Protein AF-A0A1G5SQB4-F1 (afdb_monomer_lite)

Structure (mmCIF, N/CA/C/O backbone):
data_AF-A0A1G5SQB4-F1
#
_entry.id   AF-A0A1G5SQB4-F1
#
loop_
_atom_site.group_PDB
_atom_site.id
_atom_site.type_symbol
_atom_site.label_atom_id
_atom_site.label_alt_id
_atom_site.label_comp_id
_atom_site.label_asym_id
_atom_site.label_entity_id
_atom_site.label_seq_id
_atom_site.pdbx_PDB_ins_code
_atom_site.Cartn_x
_atom_site.Cartn_y
_atom_site.Cartn_z
_atom_site.occupancy
_atom_site.B_iso_or_equiv
_atom_site.auth_seq_id
_atom_site.auth_comp_id
_atom_site.auth_asym_id
_atom_site.auth_atom_id
_atom_site.pdbx_PDB_model_num
ATOM 1 N N . MET A 1 1 ? -27.351 1.692 11.578 1.00 45.28 1 MET A N 1
ATOM 2 C CA . MET A 1 1 ? -25.915 1.542 11.922 1.00 45.28 1 MET A CA 1
ATOM 3 C C . MET A 1 1 ? -25.180 0.726 10.848 1.00 45.28 1 MET A C 1
ATOM 5 O O . MET A 1 1 ? -24.036 0.362 11.055 1.00 45.28 1 MET A O 1
ATOM 9 N N . GLU A 1 2 ? -25.779 0.498 9.668 1.00 54.12 2 GLU A N 1
ATOM 10 C CA . GLU A 1 2 ? -25.158 -0.288 8.588 1.00 54.12 2 GLU A CA 1
ATOM 11 C C . GLU A 1 2 ? -24.113 0.442 7.722 1.00 54.12 2 GLU A C 1
ATOM 13 O O . GLU A 1 2 ? -23.259 -0.211 7.137 1.00 54.12 2 GLU A O 1
ATOM 18 N N . GLY A 1 3 ? -24.113 1.779 7.646 1.00 59.25 3 GLY A N 1
ATOM 19 C CA . GLY A 1 3 ? -23.326 2.493 6.624 1.00 59.25 3 GLY A CA 1
ATOM 20 C C . GLY A 1 3 ? -21.799 2.486 6.803 1.00 59.25 3 GLY A C 1
ATOM 21 O O . GL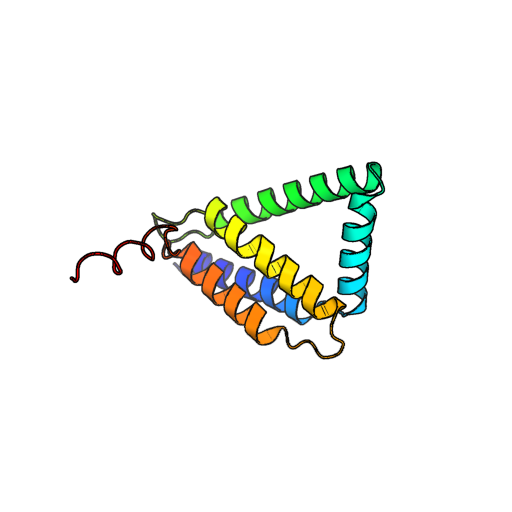Y A 1 3 ? -21.074 2.466 5.812 1.00 59.25 3 GLY A O 1
ATOM 22 N N . SER A 1 4 ? -21.281 2.513 8.035 1.00 60.53 4 SER A N 1
ATOM 23 C CA . SER A 1 4 ? -19.822 2.528 8.268 1.00 60.53 4 SER A CA 1
ATOM 24 C C . SER A 1 4 ? -19.202 1.130 8.206 1.00 60.53 4 SER A C 1
ATOM 26 O O . SER A 1 4 ? -18.085 0.985 7.714 1.00 60.53 4 SER A O 1
ATOM 28 N N . GLY A 1 5 ? -19.939 0.101 8.644 1.00 63.00 5 GLY A N 1
ATOM 29 C CA . GLY A 1 5 ? -19.512 -1.298 8.528 1.00 63.00 5 GLY A CA 1
ATOM 30 C C . GLY A 1 5 ? -19.410 -1.752 7.070 1.00 63.00 5 GLY A C 1
ATOM 31 O O . GLY A 1 5 ? -18.435 -2.399 6.698 1.00 63.00 5 GLY A O 1
ATOM 32 N N . ASP A 1 6 ? -20.352 -1.319 6.230 1.00 81.31 6 ASP A N 1
ATOM 33 C CA . ASP A 1 6 ? -20.346 -1.577 4.786 1.00 81.31 6 ASP A CA 1
ATOM 34 C C . ASP A 1 6 ? -19.141 -0.919 4.082 1.00 81.31 6 ASP A C 1
ATOM 36 O O . ASP A 1 6 ? -18.405 -1.563 3.336 1.00 81.31 6 ASP A O 1
ATOM 40 N N . ARG A 1 7 ? -18.833 0.344 4.415 1.00 81.38 7 ARG A N 1
ATOM 41 C CA . ARG A 1 7 ? -17.658 1.054 3.867 1.00 81.38 7 ARG A CA 1
ATOM 42 C C . ARG A 1 7 ? -16.328 0.409 4.261 1.00 81.38 7 ARG A C 1
ATOM 44 O O . ARG A 1 7 ? -15.415 0.357 3.439 1.00 81.38 7 ARG A O 1
ATOM 51 N N . ARG A 1 8 ? -16.216 -0.078 5.502 1.00 82.19 8 ARG A N 1
ATOM 52 C CA . ARG A 1 8 ? -15.030 -0.801 5.986 1.00 82.19 8 ARG A CA 1
ATOM 53 C C . ARG A 1 8 ? -14.828 -2.098 5.206 1.00 82.19 8 ARG A C 1
ATOM 55 O O . ARG A 1 8 ? -13.731 -2.325 4.703 1.00 82.19 8 ARG A O 1
ATOM 62 N N . GLY A 1 9 ? -15.884 -2.900 5.061 1.00 83.50 9 GLY A N 1
ATOM 63 C CA . GLY A 1 9 ? -15.849 -4.124 4.258 1.00 83.50 9 GLY A CA 1
ATOM 64 C C . GLY A 1 9 ? -15.440 -3.850 2.809 1.00 83.50 9 GLY A C 1
ATOM 65 O O . GLY A 1 9 ? -14.531 -4.498 2.293 1.00 83.50 9 GLY A O 1
ATOM 66 N N . ALA A 1 10 ? -16.024 -2.818 2.194 1.00 86.88 10 ALA A N 1
ATOM 67 C CA . ALA A 1 10 ? -15.714 -2.429 0.822 1.00 86.88 10 ALA A CA 1
ATOM 68 C C . ALA A 1 10 ? -14.241 -2.023 0.627 1.00 86.88 10 ALA A C 1
ATOM 70 O O . ALA A 1 10 ? -13.607 -2.473 -0.326 1.00 86.88 10 ALA A O 1
ATOM 71 N N . LEU A 1 11 ? -13.659 -1.211 1.522 1.00 83.94 11 LEU A N 1
ATOM 72 C CA . LEU A 1 11 ? -12.241 -0.835 1.420 1.00 83.94 11 LEU A CA 1
ATOM 73 C C . LEU A 1 11 ? -11.326 -2.062 1.513 1.00 83.94 11 LEU A C 1
ATOM 75 O O . LEU A 1 11 ? -10.403 -2.214 0.711 1.00 83.94 11 LEU A O 1
ATOM 79 N N . ILE A 1 12 ? -11.585 -2.922 2.499 1.00 83.56 12 ILE A N 1
ATOM 80 C CA . ILE A 1 12 ? -10.816 -4.144 2.752 1.00 83.56 12 ILE A CA 1
ATOM 81 C C . ILE A 1 12 ? -10.839 -5.051 1.512 1.00 83.56 12 ILE A C 1
ATOM 83 O O . ILE A 1 12 ? -9.798 -5.575 1.101 1.00 83.56 12 ILE A O 1
ATOM 87 N N . GLU A 1 13 ? -11.997 -5.193 0.868 1.00 86.00 13 GLU A N 1
ATOM 88 C CA . GLU A 1 13 ? -12.137 -5.968 -0.364 1.00 86.00 13 GLU A CA 1
ATOM 89 C C . GLU A 1 13 ? -11.405 -5.317 -1.547 1.00 86.00 13 GLU A C 1
ATOM 91 O O . GLU A 1 13 ? -10.680 -6.005 -2.267 1.00 86.00 13 GLU A O 1
ATOM 96 N N . ILE A 1 14 ? -11.531 -3.997 -1.733 1.00 88.69 14 ILE A N 1
ATOM 97 C CA . ILE A 1 14 ? -10.865 -3.262 -2.821 1.00 88.69 14 ILE A CA 1
ATOM 98 C C . ILE A 1 14 ? -9.345 -3.422 -2.735 1.00 88.69 14 ILE A C 1
ATOM 100 O O . ILE A 1 14 ? -8.704 -3.745 -3.739 1.00 88.69 14 ILE A O 1
ATOM 104 N N . ILE A 1 15 ? -8.769 -3.232 -1.544 1.00 84.75 15 ILE A N 1
ATOM 105 C CA . ILE A 1 15 ? -7.324 -3.356 -1.324 1.00 84.75 15 ILE A CA 1
ATOM 106 C C . ILE A 1 15 ? -6.859 -4.781 -1.642 1.00 84.75 15 ILE A C 1
ATOM 108 O O . ILE A 1 15 ? -5.890 -4.965 -2.380 1.00 84.75 15 ILE A O 1
ATOM 112 N N . ALA A 1 16 ? -7.554 -5.805 -1.141 1.00 81.19 16 ALA A N 1
ATOM 113 C CA . ALA A 1 16 ? -7.174 -7.184 -1.435 1.00 81.19 16 ALA A CA 1
ATOM 114 C C . ALA A 1 16 ? -7.319 -7.533 -2.907 1.00 81.19 16 ALA A C 1
ATOM 116 O O . ALA A 1 16 ? -6.412 -8.123 -3.489 1.00 81.19 16 ALA A O 1
ATOM 117 N N . ARG A 1 17 ? -8.428 -7.142 -3.535 1.00 86.44 17 ARG A N 1
ATOM 118 C CA . ARG A 1 17 ? -8.653 -7.397 -4.955 1.00 86.44 17 ARG A CA 1
ATOM 119 C C . ARG A 1 17 ? -7.560 -6.767 -5.805 1.00 86.44 17 ARG A C 1
ATOM 121 O O . ARG A 1 17 ? -7.085 -7.399 -6.748 1.00 86.44 17 ARG A O 1
ATOM 128 N N . TYR A 1 18 ? -7.130 -5.559 -5.458 1.00 87.81 18 TYR A N 1
ATOM 129 C CA . TYR A 1 18 ? -6.005 -4.905 -6.108 1.00 87.81 18 TYR A CA 1
ATOM 130 C C . TYR A 1 18 ? -4.720 -5.748 -6.020 1.00 87.81 18 TYR A C 1
ATOM 132 O O . TYR A 1 18 ? -4.120 -6.052 -7.048 1.00 87.81 18 TYR A O 1
ATOM 140 N N . PHE A 1 19 ? -4.329 -6.197 -4.824 1.00 86.12 19 PHE A N 1
ATOM 141 C CA . PHE A 1 19 ? -3.097 -6.977 -4.647 1.00 86.12 19 PHE A CA 1
ATOM 142 C C . PHE A 1 19 ? -3.171 -8.401 -5.203 1.00 86.12 19 PHE A C 1
ATOM 144 O O . PHE A 1 19 ? -2.165 -8.927 -5.665 1.00 86.12 19 PHE A O 1
ATOM 151 N N . VAL A 1 20 ? -4.346 -9.025 -5.218 1.00 86.06 20 VAL A N 1
ATOM 152 C CA . VAL A 1 20 ? -4.536 -10.322 -5.881 1.00 86.06 20 VAL A CA 1
ATOM 153 C C . VAL A 1 20 ? -4.394 -10.170 -7.398 1.00 86.06 20 VAL A C 1
ATOM 155 O O . VAL A 1 20 ? -3.714 -10.977 -8.036 1.00 86.06 20 VAL A O 1
ATOM 158 N N . SER A 1 21 ? -4.995 -9.120 -7.969 1.00 88.38 21 SER A N 1
ATOM 159 C CA . SER A 1 21 ? -5.066 -8.903 -9.422 1.00 88.38 21 SER A CA 1
ATOM 160 C C . SER A 1 21 ? -3.854 -8.210 -10.045 1.00 88.38 21 SER A C 1
ATOM 162 O O . SER A 1 21 ? -3.763 -8.171 -11.272 1.00 88.38 21 SER A O 1
ATOM 164 N N . ILE A 1 22 ? -2.917 -7.679 -9.249 1.00 90.94 22 ILE A N 1
ATOM 165 C CA . ILE A 1 22 ? -1.695 -7.069 -9.785 1.00 90.94 22 ILE A CA 1
ATOM 166 C C . ILE A 1 22 ? -0.921 -8.094 -10.620 1.00 90.94 22 ILE A C 1
ATOM 168 O O . ILE A 1 22 ? -0.547 -9.160 -10.137 1.00 90.94 22 ILE A O 1
ATOM 172 N N . THR A 1 23 ? -0.672 -7.801 -11.892 1.00 92.31 23 THR A N 1
ATOM 173 C CA . THR A 1 23 ? 0.089 -8.733 -12.729 1.00 92.31 23 THR A CA 1
ATOM 174 C C . THR A 1 23 ? 1.563 -8.726 -12.335 1.00 92.31 23 THR A C 1
ATOM 176 O O . THR A 1 23 ? 2.058 -7.773 -11.721 1.00 92.31 23 THR A O 1
ATOM 179 N N . ARG A 1 24 ? 2.289 -9.783 -12.707 1.00 93.25 24 ARG A N 1
ATOM 180 C CA . ARG A 1 24 ? 3.736 -9.842 -12.495 1.00 93.25 24 ARG A CA 1
ATOM 181 C C . ARG A 1 24 ? 4.447 -8.694 -13.202 1.00 93.25 24 ARG A C 1
ATOM 183 O O . ARG A 1 24 ? 5.306 -8.064 -12.607 1.00 93.25 24 ARG A O 1
ATOM 190 N N . GLU A 1 25 ? 4.037 -8.362 -14.419 1.00 94.81 25 GLU A N 1
ATOM 191 C CA . GLU A 1 25 ? 4.617 -7.278 -15.216 1.00 94.81 25 GLU A CA 1
ATOM 192 C C . GLU A 1 25 ? 4.433 -5.921 -14.526 1.00 94.81 25 GLU A C 1
ATOM 194 O O . GLU A 1 25 ? 5.378 -5.140 -14.421 1.00 94.81 25 GLU A O 1
ATOM 199 N N . ALA A 1 26 ? 3.236 -5.655 -13.992 1.00 95.19 26 ALA A N 1
ATOM 200 C CA . ALA A 1 26 ? 2.963 -4.431 -13.244 1.00 95.19 26 ALA A CA 1
ATOM 201 C C . ALA A 1 26 ? 3.774 -4.355 -11.938 1.00 95.19 26 ALA A C 1
ATOM 203 O O . ALA A 1 26 ? 4.210 -3.273 -11.532 1.00 95.19 26 ALA A O 1
ATOM 204 N N . ALA A 1 27 ? 3.984 -5.495 -11.276 1.00 95.50 27 ALA A N 1
ATOM 205 C CA . ALA A 1 27 ? 4.824 -5.586 -10.090 1.00 95.50 27 ALA A CA 1
ATOM 206 C C . ALA A 1 27 ? 6.310 -5.363 -10.423 1.00 95.50 27 ALA A C 1
ATOM 208 O O . ALA A 1 27 ? 6.976 -4.576 -9.750 1.00 95.50 27 ALA A O 1
ATOM 209 N N . THR A 1 28 ? 6.813 -5.977 -11.498 1.00 96.69 28 THR A N 1
ATOM 210 C CA . THR A 1 28 ? 8.179 -5.780 -12.003 1.00 96.69 28 THR A CA 1
ATOM 211 C C . THR A 1 28 ? 8.436 -4.316 -12.337 1.00 96.69 28 THR A C 1
ATOM 213 O O . THR A 1 28 ? 9.423 -3.763 -11.859 1.00 96.69 28 THR A O 1
ATOM 216 N N . LEU A 1 29 ? 7.516 -3.649 -13.041 1.00 97.06 29 LEU A N 1
ATOM 217 C CA . LEU A 1 29 ? 7.653 -2.226 -13.361 1.00 97.06 29 LEU A CA 1
ATOM 218 C C . LEU A 1 29 ? 7.779 -1.357 -12.099 1.00 97.06 29 LEU A C 1
ATOM 220 O O . LEU A 1 29 ? 8.583 -0.428 -12.058 1.00 97.06 29 LEU A O 1
ATOM 224 N N . ARG A 1 30 ? 7.025 -1.664 -11.035 1.00 96.06 30 ARG A N 1
ATOM 225 C CA . ARG A 1 30 ? 7.172 -0.961 -9.748 1.00 96.06 30 ARG A CA 1
ATOM 226 C C . ARG A 1 30 ? 8.550 -1.157 -9.133 1.00 96.06 30 ARG A C 1
ATOM 228 O O . ARG A 1 30 ? 9.139 -0.190 -8.660 1.00 96.06 30 ARG A O 1
ATOM 235 N N . VAL A 1 31 ? 9.064 -2.384 -9.153 1.00 97.38 31 VAL A N 1
ATOM 236 C CA . VAL A 1 31 ? 10.404 -2.689 -8.635 1.00 97.38 31 VAL A CA 1
ATOM 237 C C . VAL A 1 31 ? 11.485 -1.977 -9.450 1.00 97.38 31 VAL A C 1
ATOM 239 O O . VAL A 1 31 ? 12.434 -1.452 -8.870 1.00 97.38 31 VAL A O 1
ATOM 242 N N . GLU A 1 32 ? 11.333 -1.893 -10.770 1.00 97.69 32 GLU A N 1
ATOM 243 C CA . GLU A 1 32 ? 12.239 -1.142 -11.643 1.00 97.69 32 GLU A CA 1
ATOM 244 C C . GLU A 1 32 ? 12.221 0.358 -11.327 1.00 97.69 32 GLU A C 1
ATOM 246 O O . GLU A 1 32 ? 13.286 0.950 -11.166 1.00 97.69 32 GLU A O 1
ATOM 251 N N . ILE A 1 33 ? 11.038 0.9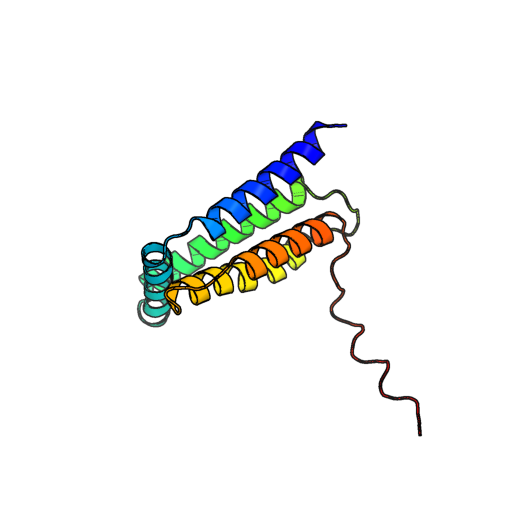57 -11.144 1.00 97.31 33 ILE A N 1
ATOM 252 C CA . ILE A 1 33 ? 10.895 2.364 -10.733 1.00 97.31 33 ILE A CA 1
ATOM 253 C C . ILE A 1 33 ? 11.570 2.604 -9.378 1.00 97.31 33 ILE A C 1
ATOM 255 O O . ILE A 1 33 ? 12.337 3.556 -9.234 1.00 97.31 33 ILE A O 1
ATOM 259 N N . TRP A 1 34 ? 11.335 1.736 -8.389 1.00 96.94 34 TRP A N 1
ATOM 260 C CA . TRP A 1 34 ? 11.993 1.842 -7.086 1.00 96.94 34 TRP A CA 1
ATOM 261 C C . TRP A 1 34 ? 13.509 1.696 -7.199 1.00 96.94 34 TRP A C 1
ATOM 263 O O . TRP A 1 34 ? 14.237 2.480 -6.595 1.00 96.94 34 TRP A O 1
ATOM 273 N N . SER A 1 35 ? 14.002 0.752 -8.003 1.00 97.69 35 SER A N 1
ATOM 274 C CA . SER A 1 35 ? 15.437 0.604 -8.260 1.00 97.69 35 SER A CA 1
ATOM 275 C C . SER A 1 35 ? 16.019 1.865 -8.895 1.00 97.69 35 SER A C 1
ATOM 277 O O . SER A 1 35 ? 17.052 2.361 -8.447 1.00 97.69 35 SER A O 1
ATOM 279 N N . GLU A 1 36 ? 15.352 2.423 -9.901 1.00 98.38 36 GLU A N 1
ATOM 280 C CA . GLU A 1 36 ? 15.805 3.624 -10.598 1.00 98.38 36 GLU A CA 1
ATOM 281 C C . GLU A 1 36 ? 15.761 4.870 -9.705 1.00 98.38 36 GLU A C 1
ATOM 283 O O . GLU A 1 36 ? 16.663 5.702 -9.768 1.00 98.38 36 GLU A O 1
ATOM 288 N N . SER A 1 37 ? 14.791 4.965 -8.791 1.00 98.12 37 SER A N 1
ATOM 289 C CA . SER A 1 37 ? 14.704 6.055 -7.809 1.00 98.12 37 SER A CA 1
ATOM 290 C C . SER A 1 37 ? 15.956 6.177 -6.925 1.00 98.12 37 SER A C 1
ATOM 292 O O . SER A 1 37 ? 16.263 7.254 -6.428 1.00 98.12 37 SER A O 1
ATOM 294 N N . THR A 1 38 ? 16.734 5.099 -6.770 1.00 97.44 38 THR A N 1
ATOM 295 C CA . THR A 1 38 ? 18.005 5.126 -6.023 1.00 97.44 38 THR A CA 1
ATOM 296 C C . THR A 1 38 ? 19.165 5.748 -6.806 1.00 97.44 38 THR A C 1
ATOM 298 O O . THR A 1 38 ? 20.218 6.020 -6.232 1.00 97.44 38 THR A O 1
ATOM 301 N N . ARG A 1 39 ? 18.990 5.961 -8.117 1.00 98.00 39 ARG A N 1
ATOM 302 C CA . ARG A 1 39 ? 20.027 6.411 -9.059 1.00 98.00 39 ARG A CA 1
ATOM 303 C C . ARG A 1 39 ? 19.651 7.704 -9.789 1.00 98.00 39 ARG A C 1
ATOM 305 O O . ARG A 1 39 ? 20.547 8.441 -10.194 1.00 98.00 39 ARG A O 1
ATOM 312 N N . ASN A 1 40 ? 18.358 7.996 -9.926 1.00 98.31 40 ASN A N 1
ATOM 313 C CA . ASN A 1 40 ? 17.836 9.168 -10.621 1.00 98.31 40 ASN A CA 1
ATOM 314 C C . ASN A 1 40 ? 17.052 10.085 -9.655 1.00 98.31 40 ASN A C 1
ATOM 316 O O . ASN A 1 40 ? 15.992 9.682 -9.165 1.00 98.31 40 ASN A O 1
ATOM 320 N N . PRO A 1 41 ? 17.525 11.323 -9.397 1.00 97.56 41 PRO A N 1
ATOM 321 C CA . PRO A 1 41 ? 16.912 12.223 -8.420 1.00 97.56 41 PRO A CA 1
ATOM 322 C C . PRO A 1 41 ? 15.508 12.704 -8.810 1.00 97.56 41 PRO A C 1
ATOM 324 O O . PRO A 1 41 ? 14.686 12.934 -7.923 1.00 97.56 41 PRO A O 1
ATOM 327 N N . ASP A 1 42 ? 15.191 12.807 -10.102 1.00 98.19 42 ASP A N 1
ATOM 328 C CA . ASP A 1 42 ? 13.855 13.218 -10.548 1.00 98.19 42 ASP A CA 1
ATOM 329 C C . ASP A 1 42 ? 12.832 12.106 -10.285 1.00 98.19 42 ASP A C 1
ATOM 331 O O . ASP A 1 42 ? 11.728 12.351 -9.792 1.00 98.19 42 ASP A O 1
ATOM 335 N N . ILE A 1 43 ? 13.231 10.854 -10.530 1.00 97.62 43 ILE A N 1
ATOM 336 C CA . ILE A 1 43 ? 12.413 9.677 -10.213 1.00 97.62 43 ILE A CA 1
ATOM 337 C C . ILE A 1 43 ? 12.301 9.504 -8.694 1.00 97.62 43 ILE A C 1
ATOM 339 O O . ILE A 1 43 ? 11.222 9.166 -8.202 1.00 97.62 43 ILE A O 1
ATOM 343 N N . ALA A 1 44 ? 13.361 9.796 -7.935 1.00 98.12 44 ALA A N 1
ATOM 344 C CA . ALA A 1 44 ? 13.329 9.821 -6.473 1.00 98.12 44 ALA A CA 1
ATOM 345 C C . ALA A 1 44 ? 12.304 10.829 -5.938 1.00 98.12 44 ALA A C 1
ATOM 347 O O . ALA A 1 44 ? 11.463 10.473 -5.113 1.00 98.12 44 ALA A O 1
ATOM 348 N N . ALA A 1 45 ? 12.325 12.065 -6.446 1.00 98.19 45 ALA A N 1
ATOM 349 C CA . ALA A 1 45 ? 11.393 13.115 -6.047 1.00 98.19 45 ALA A CA 1
ATOM 350 C C . ALA A 1 45 ? 9.939 12.754 -6.394 1.00 98.19 45 ALA A C 1
ATOM 352 O O . ALA A 1 45 ? 9.045 12.895 -5.557 1.00 98.19 45 ALA A O 1
ATOM 353 N N . MET A 1 46 ? 9.704 12.227 -7.600 1.00 97.50 46 MET A N 1
ATOM 354 C CA . MET A 1 46 ? 8.388 11.740 -8.021 1.00 97.50 46 MET A CA 1
ATOM 355 C C . MET A 1 46 ? 7.887 10.594 -7.126 1.00 97.50 46 MET A C 1
ATOM 357 O O . MET A 1 46 ? 6.728 10.593 -6.705 1.00 97.50 46 MET A O 1
ATOM 361 N N . THR A 1 47 ? 8.760 9.635 -6.807 1.00 96.44 47 THR A N 1
ATOM 362 C CA . THR A 1 47 ? 8.434 8.479 -5.959 1.00 96.44 47 THR A CA 1
ATOM 363 C C . THR A 1 47 ? 8.104 8.931 -4.540 1.00 96.44 47 THR A C 1
ATOM 365 O O . THR A 1 47 ? 7.054 8.573 -4.018 1.00 96.44 47 THR A O 1
ATOM 368 N N . ALA A 1 48 ? 8.937 9.787 -3.942 1.00 96.56 48 ALA A N 1
ATOM 369 C CA . ALA A 1 48 ? 8.720 10.320 -2.598 1.00 96.56 48 ALA A CA 1
ATOM 370 C C . ALA A 1 48 ? 7.397 11.091 -2.487 1.00 96.56 48 ALA A C 1
ATOM 372 O O . ALA A 1 48 ? 6.655 10.913 -1.521 1.00 96.56 48 ALA A O 1
ATOM 373 N N . ARG A 1 49 ? 7.065 11.900 -3.501 1.00 97.44 49 ARG A N 1
ATOM 374 C CA . ARG A 1 49 ? 5.776 12.594 -3.571 1.00 97.44 49 ARG A CA 1
ATOM 375 C C . ARG A 1 49 ? 4.605 11.612 -3.634 1.00 97.44 49 ARG A C 1
ATOM 377 O O . ARG A 1 49 ? 3.646 11.769 -2.889 1.00 97.44 49 ARG A O 1
ATOM 384 N N . THR A 1 50 ? 4.699 10.593 -4.486 1.00 94.50 50 THR A N 1
ATOM 385 C CA . THR A 1 50 ? 3.644 9.578 -4.640 1.00 94.50 50 THR A CA 1
ATOM 386 C C . THR A 1 50 ? 3.435 8.782 -3.348 1.00 94.50 50 THR A C 1
ATOM 388 O O . THR A 1 50 ? 2.299 8.511 -2.963 1.00 94.50 50 THR A O 1
ATOM 391 N N . GLU A 1 51 ? 4.514 8.431 -2.645 1.00 94.25 51 GLU A N 1
ATOM 392 C CA . GLU A 1 51 ? 4.452 7.740 -1.350 1.00 94.25 51 GLU A CA 1
ATOM 393 C C . GLU A 1 51 ? 3.815 8.623 -0.265 1.00 94.25 51 GLU A C 1
ATOM 395 O O . GLU A 1 51 ? 3.018 8.125 0.531 1.00 94.25 51 GLU A O 1
ATOM 400 N N . ALA A 1 52 ? 4.108 9.930 -0.254 1.00 96.06 52 ALA A N 1
ATOM 401 C CA . ALA A 1 52 ? 3.474 10.881 0.659 1.00 96.06 52 ALA A CA 1
ATOM 402 C C . ALA A 1 52 ? 1.967 11.022 0.383 1.00 96.06 52 ALA A C 1
ATOM 404 O O . ALA A 1 52 ? 1.164 10.864 1.296 1.00 96.06 52 ALA A O 1
ATOM 405 N N . GLU A 1 53 ? 1.573 11.215 -0.880 1.00 96.50 53 GLU A N 1
ATOM 406 C CA . GLU A 1 53 ? 0.161 11.290 -1.286 1.00 96.50 53 GLU A CA 1
ATOM 407 C C . GLU A 1 53 ? -0.594 9.989 -0.952 1.00 96.50 53 GLU A C 1
ATOM 409 O O . GLU A 1 53 ? -1.722 10.020 -0.455 1.00 96.50 53 GLU A O 1
ATOM 414 N N . THR A 1 54 ? 0.048 8.835 -1.165 1.00 93.81 54 THR A N 1
ATOM 415 C CA . THR A 1 54 ? -0.506 7.519 -0.813 1.00 93.81 54 THR A CA 1
ATOM 416 C C . THR A 1 54 ? -0.700 7.391 0.695 1.00 93.81 54 THR A C 1
ATOM 418 O O . THR A 1 54 ? -1.776 6.987 1.138 1.00 93.81 54 THR A O 1
ATOM 421 N N . ARG A 1 55 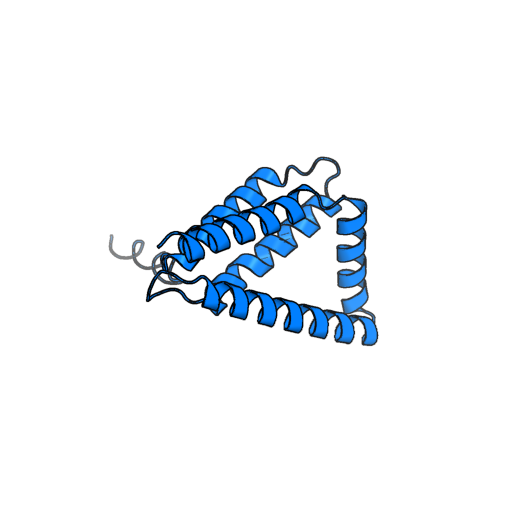? 0.309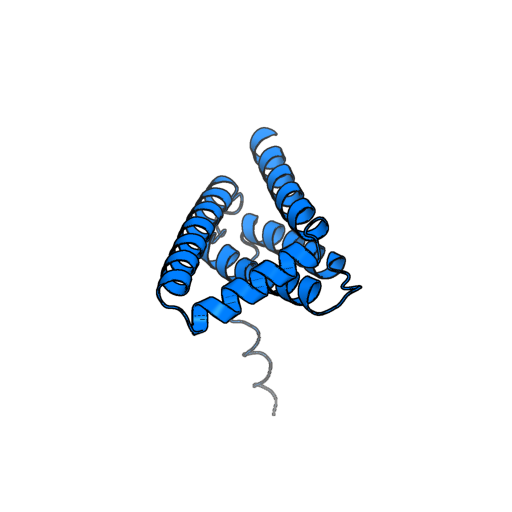 7.764 1.494 1.00 96.31 55 ARG A N 1
ATOM 422 C CA . ARG A 1 55 ? 0.224 7.763 2.960 1.00 96.31 55 ARG A CA 1
ATOM 423 C C . ARG A 1 55 ? -0.924 8.635 3.448 1.00 96.31 55 ARG A C 1
ATOM 425 O O . ARG A 1 55 ? -1.746 8.154 4.223 1.00 96.31 55 ARG A O 1
ATOM 432 N N . ASP A 1 56 ? -1.003 9.873 2.977 1.00 97.12 56 ASP A N 1
ATOM 433 C CA . ASP A 1 56 ? -2.019 10.829 3.414 1.00 97.12 56 ASP A CA 1
ATOM 434 C C . ASP A 1 56 ? -3.431 10.328 3.088 1.00 97.12 56 ASP A C 1
ATOM 436 O O . ASP A 1 56 ? -4.332 10.387 3.934 1.00 97.12 56 ASP A O 1
ATOM 440 N N . TRP A 1 57 ? -3.621 9.762 1.891 1.00 94.75 57 TRP A N 1
ATOM 441 C CA . TRP A 1 57 ? -4.886 9.144 1.501 1.00 94.75 57 TRP A CA 1
ATOM 442 C C . TRP A 1 57 ? -5.249 7.956 2.401 1.00 94.75 57 TRP A C 1
ATOM 444 O O . TRP A 1 57 ? -6.386 7.872 2.877 1.00 94.75 57 TRP A O 1
ATOM 454 N N . PHE A 1 58 ? -4.297 7.057 2.678 1.00 94.50 58 PHE A N 1
ATOM 455 C CA . PHE A 1 58 ? -4.528 5.904 3.548 1.00 94.50 58 PHE A CA 1
ATOM 456 C C . PHE A 1 58 ? -4.869 6.334 4.973 1.00 94.50 58 PHE A C 1
ATOM 458 O O . PHE A 1 58 ? -5.896 5.915 5.495 1.00 94.50 58 PHE A O 1
ATOM 465 N N . VAL A 1 59 ? -4.060 7.195 5.590 1.00 95.69 59 VAL A N 1
ATOM 466 C CA . VAL A 1 59 ? -4.268 7.667 6.968 1.00 95.69 59 VAL A CA 1
ATOM 467 C C . VAL A 1 59 ? -5.620 8.367 7.105 1.00 95.69 59 VAL A C 1
ATOM 469 O O . VAL A 1 59 ? -6.373 8.075 8.036 1.00 95.69 59 VAL A O 1
ATOM 472 N N . THR A 1 60 ? -5.985 9.221 6.146 1.00 95.56 60 THR A N 1
ATOM 473 C CA . THR A 1 60 ? -7.302 9.877 6.113 1.00 95.56 60 THR A CA 1
ATOM 474 C C . THR A 1 60 ? -8.435 8.854 6.027 1.00 95.56 60 THR A C 1
ATOM 476 O O . THR A 1 60 ? -9.417 8.936 6.766 1.00 95.56 60 THR A O 1
ATOM 479 N N . THR A 1 61 ? -8.291 7.860 5.151 1.00 93.00 61 THR A N 1
ATOM 480 C CA . THR A 1 61 ? -9.304 6.818 4.950 1.00 93.00 61 THR A CA 1
ATOM 481 C C . THR A 1 61 ? -9.457 5.939 6.193 1.00 93.00 61 THR A C 1
ATOM 483 O O . THR A 1 61 ? -10.576 5.686 6.632 1.00 93.00 61 THR A O 1
ATOM 486 N N . LEU A 1 62 ? -8.349 5.513 6.802 1.00 93.06 62 LEU A N 1
ATOM 487 C CA . LEU A 1 62 ? -8.346 4.714 8.029 1.00 93.06 62 LEU A CA 1
ATOM 488 C C . LEU A 1 62 ? -8.960 5.494 9.197 1.00 93.06 62 LEU A C 1
ATOM 490 O O . LEU A 1 62 ? -9.775 4.943 9.928 1.00 93.06 62 LEU A O 1
ATOM 494 N N . THR A 1 63 ? -8.660 6.790 9.313 1.00 93.06 63 THR A N 1
ATOM 495 C CA . THR A 1 63 ? -9.278 7.683 10.309 1.00 93.06 63 THR A CA 1
ATOM 496 C C . THR A 1 63 ? -10.799 7.726 10.154 1.00 93.06 63 THR A C 1
ATOM 498 O O . THR A 1 63 ? -11.526 7.625 11.137 1.00 93.06 63 THR A O 1
ATOM 501 N N . ALA A 1 64 ? -11.300 7.834 8.921 1.00 91.19 64 ALA A N 1
ATOM 502 C CA . ALA A 1 64 ? -12.737 7.875 8.648 1.00 91.19 64 ALA A CA 1
ATOM 503 C C . ALA A 1 64 ? -13.460 6.539 8.915 1.00 91.19 64 ALA A C 1
ATOM 505 O O . ALA A 1 64 ? -14.684 6.522 9.059 1.00 91.19 64 ALA A O 1
ATOM 506 N N . LEU A 1 65 ? -12.721 5.427 8.949 1.00 89.75 65 LEU A N 1
ATOM 507 C CA . LEU A 1 65 ? -13.248 4.073 9.142 1.00 89.75 65 LEU A CA 1
ATOM 508 C C . LEU A 1 65 ? -12.989 3.501 10.538 1.00 89.75 65 LEU A C 1
ATOM 510 O O . LEU A 1 65 ? -13.496 2.421 10.842 1.00 89.75 65 LEU A O 1
ATOM 514 N N . ALA A 1 66 ? -12.207 4.193 11.366 1.00 88.75 66 ALA A N 1
ATOM 515 C CA . ALA A 1 66 ? -11.888 3.778 12.721 1.00 88.75 66 ALA A CA 1
ATOM 516 C C . ALA A 1 66 ? -13.168 3.583 13.546 1.00 88.75 66 ALA A C 1
ATOM 518 O O . ALA A 1 66 ? -14.049 4.445 13.583 1.00 88.75 66 ALA A O 1
ATOM 519 N N . THR A 1 67 ? -13.264 2.439 14.220 1.00 81.94 67 THR A N 1
ATOM 520 C CA . THR A 1 67 ? -14.389 2.113 15.108 1.00 81.94 67 THR A CA 1
ATOM 521 C C . THR A 1 67 ? -13.957 1.973 16.562 1.00 81.94 67 THR A C 1
ATOM 523 O O . THR A 1 67 ? -14.772 2.186 17.457 1.00 81.94 67 THR A O 1
ATOM 526 N N . GLY A 1 68 ? -12.690 1.623 16.804 1.00 79.19 68 GLY A N 1
ATOM 527 C CA . GLY A 1 68 ? -12.102 1.581 18.140 1.00 79.19 68 GLY A CA 1
ATOM 528 C C . GLY A 1 68 ? -11.566 2.951 18.579 1.00 79.19 68 GLY A C 1
ATOM 529 O O . GLY A 1 68 ? -10.969 3.650 17.758 1.00 79.19 68 GLY A O 1
ATOM 530 N N . PRO A 1 69 ? -11.721 3.337 19.861 1.00 82.94 69 PRO A N 1
ATOM 531 C CA . PRO A 1 69 ? -11.150 4.580 20.392 1.00 82.94 69 PRO A CA 1
ATOM 532 C C . PRO A 1 69 ? -9.613 4.571 20.404 1.00 82.94 69 PRO A C 1
ATOM 534 O O . PRO A 1 69 ? -9.003 5.634 20.368 1.00 82.94 69 PRO A O 1
ATOM 537 N N . ASP A 1 70 ? -9.011 3.380 20.405 1.00 88.88 70 ASP A N 1
ATOM 538 C CA . ASP A 1 70 ? -7.560 3.164 20.415 1.00 88.88 70 ASP A CA 1
ATOM 539 C C . ASP A 1 70 ? -6.986 2.922 19.005 1.00 88.88 70 ASP A C 1
ATOM 541 O O . ASP A 1 70 ? -5.848 2.478 18.850 1.00 88.88 70 ASP A O 1
ATOM 545 N N . CYS A 1 71 ? -7.773 3.161 17.948 1.00 90.69 71 CYS A N 1
ATOM 546 C CA . CYS A 1 71 ? -7.269 3.091 16.581 1.00 90.69 71 CYS A CA 1
ATOM 547 C C . CYS A 1 71 ? -6.226 4.195 16.360 1.00 90.69 71 CYS A C 1
ATOM 549 O O . CYS A 1 71 ? -6.544 5.379 16.454 1.00 90.69 71 CYS A O 1
ATOM 551 N N . ASP A 1 72 ? -5.007 3.798 15.990 1.00 93.81 72 ASP A N 1
ATOM 552 C CA . ASP A 1 72 ? -3.946 4.685 15.510 1.00 93.81 72 ASP A CA 1
ATOM 553 C C . ASP A 1 72 ? -3.763 4.473 13.990 1.00 93.81 72 ASP A C 1
ATOM 555 O O . ASP A 1 72 ? -3.108 3.511 13.571 1.00 93.81 72 ASP A O 1
ATOM 559 N N . PRO A 1 73 ? -4.366 5.331 13.139 1.00 93.38 73 PRO A N 1
ATOM 560 C CA . PRO A 1 73 ? -4.289 5.214 11.682 1.00 93.38 73 PRO A CA 1
ATOM 561 C C . PRO A 1 73 ? -2.864 5.308 11.126 1.00 93.38 73 PRO A C 1
ATOM 563 O O . PRO A 1 73 ? -2.556 4.688 10.107 1.00 93.38 73 PRO A O 1
ATOM 566 N N . GLU A 1 74 ? -1.997 6.071 11.790 1.00 94.75 74 GLU A N 1
ATOM 567 C CA . GLU A 1 74 ? -0.609 6.279 11.381 1.00 94.75 74 GLU A CA 1
ATOM 568 C C . GLU A 1 74 ? 0.230 5.039 11.680 1.00 94.75 74 GLU A C 1
ATOM 570 O O . GLU A 1 74 ? 0.926 4.526 10.797 1.00 94.75 74 GLU A O 1
ATOM 575 N N . ALA A 1 75 ? 0.107 4.494 12.894 1.00 94.12 75 ALA A N 1
ATOM 576 C CA . ALA A 1 75 ? 0.755 3.237 13.252 1.00 94.12 75 ALA A CA 1
ATOM 577 C C . ALA A 1 75 ? 0.236 2.069 12.400 1.00 94.12 75 ALA A C 1
ATOM 579 O O . ALA A 1 75 ? 1.025 1.233 11.953 1.00 94.12 75 ALA A O 1
ATOM 580 N N . LEU A 1 76 ? -1.069 2.032 12.110 1.00 94.00 76 LEU A N 1
ATOM 581 C CA . LEU A 1 76 ? -1.649 1.042 11.206 1.00 94.00 76 LEU A CA 1
ATOM 582 C C . LEU A 1 76 ? -1.028 1.144 9.809 1.00 94.00 76 LEU A C 1
ATOM 584 O O . LEU A 1 76 ? -0.530 0.145 9.290 1.00 94.00 76 LEU A O 1
ATOM 588 N N . TYR A 1 77 ? -0.984 2.337 9.210 1.00 94.62 77 TYR A N 1
ATOM 589 C CA . TYR A 1 77 ? -0.354 2.514 7.902 1.00 94.62 77 TYR A CA 1
ATOM 590 C C . TYR A 1 77 ? 1.131 2.123 7.910 1.00 94.62 77 TYR A C 1
ATOM 592 O O . TYR A 1 77 ? 1.598 1.470 6.974 1.00 94.62 77 TYR A O 1
ATOM 600 N N . ALA A 1 78 ? 1.866 2.448 8.977 1.00 94.62 78 ALA A N 1
ATOM 601 C CA . ALA A 1 78 ? 3.271 2.073 9.123 1.00 94.62 78 ALA A CA 1
ATOM 602 C C . ALA A 1 78 ? 3.493 0.547 9.113 1.00 94.62 78 ALA A C 1
ATOM 604 O O . ALA A 1 78 ? 4.530 0.091 8.630 1.00 94.62 78 ALA A O 1
ATOM 605 N N . LEU A 1 79 ? 2.521 -0.243 9.583 1.00 94.06 79 LEU A N 1
ATOM 606 C CA . LEU A 1 79 ? 2.546 -1.708 9.504 1.00 94.06 79 LEU A CA 1
ATOM 607 C C . LEU A 1 79 ? 2.095 -2.232 8.130 1.00 94.06 79 LEU A C 1
ATOM 609 O O . LEU A 1 79 ? 2.654 -3.206 7.623 1.00 94.06 79 LEU A O 1
ATOM 613 N N . LEU A 1 80 ? 1.110 -1.582 7.503 1.00 92.88 80 LEU A N 1
ATOM 614 C CA . LEU A 1 80 ? 0.590 -1.982 6.191 1.00 92.88 80 LEU A CA 1
ATOM 615 C C . LEU A 1 80 ? 1.588 -1.708 5.061 1.00 92.88 80 LEU A C 1
ATOM 617 O O . LEU A 1 80 ? 1.743 -2.535 4.165 1.00 92.88 80 LEU A O 1
ATOM 621 N N . ALA A 1 81 ? 2.271 -0.562 5.080 1.00 93.75 81 ALA A N 1
ATOM 622 C CA . ALA A 1 81 ? 3.101 -0.117 3.962 1.00 93.75 81 ALA A CA 1
ATOM 623 C C . ALA A 1 81 ? 4.244 -1.096 3.608 1.00 93.75 81 ALA A C 1
ATOM 625 O O . ALA A 1 81 ? 4.402 -1.414 2.425 1.00 93.75 81 ALA A O 1
ATOM 626 N N . PRO A 1 82 ? 5.017 -1.644 4.569 1.00 94.25 82 PRO A N 1
ATOM 627 C CA . PRO A 1 82 ? 6.001 -2.684 4.279 1.00 94.25 82 PRO A CA 1
ATOM 628 C C . PRO A 1 82 ? 5.378 -3.972 3.730 1.00 94.25 82 PRO A C 1
ATOM 630 O O . PRO A 1 82 ? 5.941 -4.552 2.806 1.00 94.25 82 PRO A O 1
ATOM 633 N N . LEU A 1 83 ? 4.219 -4.399 4.246 1.00 93.81 83 LEU A N 1
ATOM 634 C CA . LEU A 1 83 ? 3.529 -5.607 3.779 1.00 93.81 83 LEU A CA 1
ATOM 635 C C . LEU A 1 83 ? 3.043 -5.451 2.332 1.00 93.81 83 LEU A C 1
ATOM 637 O O . LEU A 1 83 ? 3.300 -6.313 1.496 1.00 93.81 83 LEU A O 1
ATOM 641 N N . MET A 1 84 ? 2.418 -4.315 2.013 1.00 94.31 84 MET A N 1
ATOM 642 C CA . MET A 1 84 ? 1.999 -3.969 0.652 1.00 94.31 84 MET A CA 1
ATOM 643 C C . MET A 1 84 ? 3.182 -3.960 -0.321 1.00 94.31 84 MET A C 1
ATOM 645 O O . MET A 1 84 ? 3.092 -4.522 -1.412 1.00 94.31 84 MET A O 1
ATOM 649 N N . ARG A 1 85 ? 4.320 -3.373 0.079 1.00 94.44 85 ARG A N 1
ATOM 650 C CA . ARG A 1 85 ? 5.552 -3.427 -0.723 1.00 94.44 85 ARG A CA 1
ATOM 651 C C . ARG A 1 85 ? 6.073 -4.854 -0.874 1.00 94.44 85 ARG A C 1
ATOM 653 O O . ARG A 1 85 ? 6.454 -5.231 -1.976 1.00 94.44 85 ARG A O 1
ATOM 660 N N . GLY A 1 86 ? 6.044 -5.649 0.193 1.00 93.69 86 GLY A N 1
ATOM 661 C CA . GLY A 1 86 ? 6.443 -7.056 0.180 1.00 93.69 86 GLY A CA 1
ATOM 662 C C . GLY A 1 86 ? 5.650 -7.887 -0.827 1.00 93.69 86 GLY A C 1
ATOM 663 O O . GLY A 1 86 ? 6.253 -8.635 -1.587 1.00 93.69 86 GLY A O 1
ATOM 664 N N . ILE A 1 87 ? 4.331 -7.683 -0.912 1.00 93.69 87 ILE A N 1
ATOM 665 C CA . ILE A 1 87 ? 3.469 -8.341 -1.908 1.00 93.69 87 ILE A CA 1
ATOM 666 C C . ILE A 1 87 ? 3.908 -7.993 -3.337 1.00 93.69 87 ILE A C 1
ATOM 668 O O . ILE A 1 87 ? 4.012 -8.872 -4.190 1.00 93.69 87 ILE A O 1
ATOM 672 N N . VAL A 1 88 ? 4.196 -6.715 -3.605 1.00 95.12 88 VAL A N 1
ATOM 673 C CA . VAL A 1 88 ? 4.670 -6.267 -4.926 1.00 95.12 88 VAL A CA 1
ATOM 674 C C . VAL A 1 88 ? 6.025 -6.896 -5.259 1.00 95.12 88 VAL A C 1
ATOM 676 O O . VAL A 1 88 ? 6.217 -7.388 -6.368 1.00 95.12 88 VAL A O 1
ATOM 679 N N . VAL A 1 89 ? 6.961 -6.915 -4.308 1.00 95.19 89 VAL A N 1
ATOM 680 C CA . VAL A 1 89 ? 8.289 -7.515 -4.511 1.00 95.19 89 VAL A CA 1
ATOM 681 C C . VAL A 1 89 ? 8.192 -9.026 -4.731 1.00 95.19 89 VAL A C 1
ATOM 683 O O . VAL A 1 89 ? 8.812 -9.527 -5.666 1.00 95.19 89 VAL A O 1
ATOM 686 N N . GLY A 1 90 ? 7.400 -9.740 -3.925 1.00 93.69 90 GLY A N 1
ATOM 687 C CA . GLY A 1 90 ? 7.177 -11.183 -4.062 1.00 93.69 90 GLY A CA 1
ATOM 688 C C . GLY A 1 90 ? 6.630 -11.541 -5.442 1.00 93.69 90 GLY A C 1
ATOM 689 O O . GLY A 1 90 ? 7.255 -12.310 -6.178 1.00 93.69 90 GLY A O 1
ATOM 690 N N . ARG A 1 91 ? 5.558 -10.853 -5.859 1.00 93.69 91 ARG A N 1
ATOM 691 C CA . ARG A 1 91 ? 4.930 -11.018 -7.178 1.00 93.69 91 ARG A CA 1
ATOM 692 C C . ARG A 1 91 ? 5.881 -10.732 -8.343 1.00 93.69 91 ARG A C 1
ATOM 694 O O . ARG A 1 91 ? 5.774 -11.371 -9.386 1.00 93.69 91 ARG A O 1
ATOM 701 N N . ALA A 1 92 ? 6.795 -9.773 -8.199 1.00 95.50 92 ALA A N 1
ATOM 702 C CA . ALA A 1 92 ? 7.799 -9.478 -9.221 1.00 95.50 92 ALA A CA 1
ATOM 703 C C . ALA A 1 92 ? 8.896 -10.560 -9.286 1.00 95.50 92 ALA A C 1
ATOM 705 O O . ALA A 1 92 ? 9.320 -10.966 -10.376 1.00 95.50 92 ALA A O 1
ATOM 706 N N . ALA A 1 93 ? 9.361 -11.017 -8.120 1.00 92.88 93 ALA A N 1
ATOM 707 C CA . ALA A 1 93 ? 10.513 -11.901 -7.984 1.00 92.88 93 ALA A CA 1
ATOM 708 C C . ALA A 1 93 ? 10.213 -13.356 -8.372 1.00 92.88 93 ALA A C 1
ATOM 710 O O . ALA A 1 93 ? 11.053 -13.995 -9.008 1.00 92.88 93 ALA A O 1
ATOM 711 N N . LEU A 1 94 ? 9.033 -13.875 -8.021 1.00 89.06 94 LEU A N 1
ATOM 712 C CA . LEU A 1 94 ? 8.681 -15.284 -8.202 1.00 89.06 94 LEU A CA 1
ATOM 713 C C . LEU A 1 94 ? 7.514 -15.431 -9.203 1.00 89.06 94 LEU A C 1
ATOM 715 O O . LEU A 1 94 ? 6.468 -14.816 -9.007 1.00 89.06 94 LEU A O 1
ATOM 719 N N . PRO A 1 95 ? 7.662 -16.226 -10.284 1.00 77.44 95 PRO A N 1
ATOM 720 C CA . PRO A 1 95 ? 6.618 -16.402 -11.303 1.00 77.44 95 PRO A CA 1
ATOM 721 C C . PRO A 1 95 ? 5.287 -16.944 -10.765 1.00 77.44 95 PRO A C 1
ATOM 723 O O . PRO A 1 95 ? 4.238 -16.558 -11.271 1.00 77.44 95 PRO A O 1
ATOM 726 N N . ASP A 1 96 ? 5.349 -17.777 -9.723 1.00 82.25 96 ASP A N 1
ATOM 727 C CA . ASP A 1 96 ? 4.202 -18.456 -9.110 1.00 82.25 96 ASP A CA 1
ATOM 728 C C . ASP A 1 96 ? 3.965 -17.991 -7.659 1.00 82.25 96 ASP A C 1
ATOM 730 O O . ASP A 1 96 ? 3.518 -18.769 -6.818 1.00 82.25 96 ASP A O 1
ATOM 734 N N . ASP A 1 97 ? 4.313 -16.736 -7.334 1.00 80.12 97 ASP A N 1
ATOM 735 C CA . ASP A 1 97 ? 4.129 -16.199 -5.980 1.00 80.12 97 ASP A CA 1
ATOM 736 C C . ASP A 1 97 ? 2.647 -16.171 -5.579 1.00 80.12 97 ASP A C 1
ATOM 738 O O . ASP A 1 97 ? 1.849 -15.357 -6.077 1.00 80.12 97 ASP A O 1
ATOM 742 N N . ASP A 1 98 ? 2.281 -17.047 -4.644 1.00 80.94 98 ASP A N 1
ATOM 743 C CA . ASP A 1 98 ? 0.961 -17.041 -4.033 1.00 80.94 98 ASP A CA 1
ATOM 744 C C . ASP A 1 98 ? 0.882 -15.964 -2.945 1.00 80.94 98 ASP A C 1
ATOM 746 O O . ASP A 1 98 ? 1.196 -16.169 -1.771 1.00 80.94 98 ASP A O 1
ATOM 750 N N . VAL A 1 99 ? 0.397 -14.791 -3.347 1.00 84.38 99 VAL A N 1
ATOM 751 C CA . VAL A 1 99 ? 0.203 -13.648 -2.447 1.00 84.38 99 VAL A CA 1
ATOM 752 C C . VAL A 1 99 ? -0.993 -13.827 -1.509 1.00 84.38 99 VAL A C 1
ATOM 754 O O . VAL A 1 99 ? -1.228 -12.957 -0.673 1.00 84.38 99 VAL A O 1
ATOM 757 N N . THR A 1 100 ? -1.766 -14.914 -1.619 1.00 86.31 100 THR A N 1
ATOM 758 C CA . THR A 1 100 ? -3.005 -15.117 -0.849 1.00 86.31 100 THR A CA 1
ATOM 759 C C . THR A 1 100 ? -2.753 -15.034 0.652 1.00 86.31 100 THR A C 1
ATOM 761 O O . THR A 1 100 ? -3.492 -14.351 1.360 1.00 86.31 100 THR A O 1
ATOM 764 N N . ALA A 1 101 ? -1.678 -15.656 1.144 1.00 86.75 101 ALA A N 1
ATOM 765 C CA . ALA A 1 101 ? -1.319 -15.600 2.561 1.00 86.75 101 ALA A CA 1
ATOM 766 C C . ALA A 1 101 ? -0.973 -14.170 3.017 1.00 86.75 101 ALA A C 1
ATOM 768 O O . ALA A 1 101 ? -1.429 -13.725 4.070 1.00 86.75 101 ALA A O 1
ATOM 769 N N . ALA A 1 102 ? -0.222 -13.423 2.203 1.00 89.81 102 ALA A N 1
ATOM 770 C CA . ALA A 1 102 ? 0.137 -12.038 2.497 1.00 89.81 102 ALA A CA 1
ATOM 771 C C . ALA A 1 102 ? -1.079 -11.094 2.429 1.00 89.81 102 ALA A C 1
ATOM 773 O O . ALA A 1 102 ? -1.204 -10.178 3.241 1.00 89.81 102 ALA A O 1
ATOM 774 N N . VAL A 1 103 ? -2.020 -11.342 1.514 1.00 88.81 103 VAL A N 1
ATOM 775 C CA . VAL A 1 103 ? -3.291 -10.608 1.424 1.00 88.81 103 VAL A CA 1
ATOM 776 C C . VAL A 1 103 ? -4.195 -10.917 2.621 1.00 88.81 103 VAL A C 1
ATOM 778 O O . VAL A 1 103 ? -4.768 -9.997 3.200 1.00 88.81 103 VAL A O 1
ATOM 781 N N . ALA A 1 104 ? -4.273 -12.175 3.061 1.00 89.44 104 ALA A N 1
ATOM 782 C CA . ALA A 1 104 ? -4.996 -12.541 4.278 1.00 89.44 104 ALA A CA 1
ATOM 783 C C . ALA A 1 104 ? -4.385 -11.878 5.527 1.00 89.44 104 ALA A C 1
ATOM 785 O O . ALA A 1 104 ? -5.108 -11.411 6.408 1.00 89.44 104 ALA A O 1
ATOM 786 N N . GLN A 1 105 ? -3.054 -11.767 5.586 1.00 90.75 105 GLN A N 1
ATOM 787 C CA . GLN A 1 105 ? -2.368 -11.018 6.640 1.00 90.75 105 GLN A CA 1
ATOM 788 C C . GLN A 1 105 ? -2.706 -9.521 6.590 1.00 90.75 105 GLN A C 1
ATOM 790 O O . GLN A 1 105 ? -2.960 -8.917 7.633 1.00 90.75 105 GLN A O 1
ATOM 795 N N . LEU A 1 106 ? -2.751 -8.928 5.393 1.00 91.56 106 LEU A N 1
ATOM 796 C CA . LEU A 1 106 ? -3.132 -7.529 5.191 1.00 91.56 106 LEU A CA 1
ATOM 797 C C . LEU A 1 106 ? -4.556 -7.265 5.701 1.00 91.56 106 LEU A C 1
ATOM 799 O O . LEU A 1 106 ? -4.792 -6.271 6.385 1.00 91.56 106 LEU A O 1
ATOM 803 N N . HIS A 1 107 ? -5.485 -8.187 5.428 1.00 89.94 107 HIS A N 1
ATOM 804 C CA . HIS A 1 107 ? -6.854 -8.152 5.948 1.00 89.94 107 HIS A CA 1
ATOM 805 C C . HIS A 1 107 ? -6.915 -8.210 7.466 1.00 89.94 107 HIS A C 1
ATOM 807 O O . HIS A 1 107 ? -7.543 -7.349 8.077 1.00 89.94 107 HIS A O 1
ATOM 813 N N . ALA A 1 108 ? -6.247 -9.188 8.074 1.00 90.31 108 ALA A N 1
ATOM 814 C CA . ALA A 1 108 ? -6.245 -9.341 9.524 1.00 90.31 108 ALA A CA 1
ATOM 815 C C . ALA A 1 108 ? -5.670 -8.102 10.228 1.00 90.31 108 ALA A C 1
ATOM 817 O O . ALA A 1 108 ? -6.176 -7.688 11.270 1.00 90.31 108 ALA A O 1
ATOM 818 N N . LEU A 1 109 ? -4.638 -7.487 9.644 1.00 91.56 109 LEU A N 1
ATOM 819 C CA . LEU A 1 109 ? -4.008 -6.290 10.186 1.00 91.56 109 LEU A CA 1
ATOM 820 C C . LEU A 1 109 ? -4.906 -5.049 10.069 1.00 91.56 109 LEU A C 1
ATOM 822 O O . LEU A 1 109 ? -5.014 -4.291 11.031 1.00 91.56 109 LEU A O 1
ATOM 826 N N . LEU A 1 110 ? -5.575 -4.860 8.925 1.00 90.88 110 LEU A N 1
ATOM 827 C CA . LEU A 1 110 ? -6.576 -3.801 8.744 1.00 90.88 110 LEU A CA 1
ATOM 828 C C . LEU A 1 110 ? -7.721 -3.942 9.749 1.00 90.88 110 LEU A C 1
ATOM 830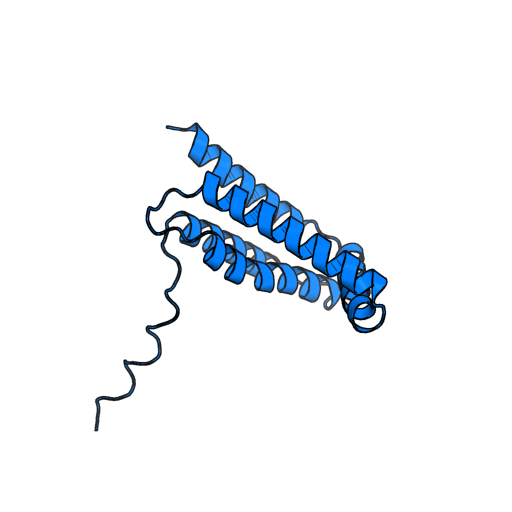 O O . LEU A 1 110 ? -8.097 -2.968 10.395 1.00 90.88 110 LEU A O 1
ATOM 834 N N . ASP A 1 111 ? -8.248 -5.155 9.904 1.00 90.31 111 ASP A N 1
ATOM 835 C CA . ASP A 1 111 ? -9.361 -5.436 10.806 1.00 90.31 111 ASP A CA 1
ATOM 836 C C . ASP A 1 111 ? -8.983 -5.187 12.275 1.00 90.31 111 ASP A C 1
ATOM 838 O O . ASP A 1 111 ? -9.640 -4.418 12.979 1.00 90.31 111 ASP A O 1
ATOM 842 N N . ALA A 1 112 ? -7.859 -5.753 12.723 1.00 90.88 112 ALA A N 1
ATOM 843 C CA . ALA A 1 112 ? -7.358 -5.533 14.074 1.00 90.88 112 ALA A CA 1
ATOM 844 C C . ALA A 1 112 ? -7.041 -4.055 14.335 1.00 90.88 112 ALA A C 1
ATOM 846 O O . ALA A 1 112 ? -7.324 -3.549 15.419 1.00 90.88 112 ALA A O 1
ATOM 847 N N . GLY A 1 113 ? -6.473 -3.350 13.354 1.00 91.81 113 GLY A N 1
ATOM 848 C CA . GLY A 1 113 ? -6.091 -1.957 13.524 1.00 91.81 113 GLY A CA 1
ATOM 849 C C . GLY A 1 113 ? -7.264 -0.995 13.615 1.00 91.81 113 GLY A C 1
ATOM 850 O O . GLY A 1 113 ? -7.276 -0.149 14.505 1.00 91.81 113 GLY A O 1
ATOM 851 N N . LEU A 1 114 ? -8.284 -1.172 12.773 1.00 90.69 114 LEU A N 1
ATOM 852 C CA . LEU A 1 114 ? -9.507 -0.363 12.823 1.00 90.69 114 LEU A CA 1
ATOM 853 C C . LEU A 1 114 ? -10.304 -0.570 14.124 1.00 90.69 114 LEU A C 1
ATOM 855 O O . LEU A 1 114 ? -11.030 0.329 14.562 1.00 90.69 114 LEU A O 1
ATOM 859 N N . ASP A 1 115 ? -10.134 -1.727 14.766 1.00 90.94 115 ASP A N 1
ATOM 860 C CA . ASP A 1 115 ? -10.682 -2.023 16.093 1.00 90.94 115 ASP A CA 1
ATOM 861 C C . ASP A 1 115 ? -9.826 -1.487 17.253 1.00 90.94 115 ASP A C 1
ATOM 863 O O . ASP A 1 115 ? -10.218 -1.640 18.408 1.00 90.94 115 ASP A O 1
ATOM 867 N N . GLY A 1 116 ? -8.659 -0.889 16.986 1.00 89.75 116 GLY A N 1
ATOM 868 C CA . GLY A 1 116 ? -7.720 -0.456 18.028 1.00 89.75 116 GLY A CA 1
ATOM 869 C C . GLY A 1 116 ? -6.980 -1.610 18.718 1.00 89.75 116 GLY A C 1
ATOM 870 O O . GLY A 1 116 ? -6.455 -1.451 19.814 1.00 89.75 116 GLY A O 1
ATOM 871 N N . ARG A 1 117 ? -6.927 -2.793 18.095 1.00 90.38 117 ARG A N 1
ATOM 872 C CA . ARG A 1 117 ? -6.298 -4.013 18.633 1.00 90.38 117 ARG A CA 1
ATOM 873 C C . ARG A 1 117 ? -4.896 -4.257 18.070 1.00 90.38 117 ARG A C 1
ATOM 875 O O . ARG A 1 117 ? -4.454 -5.407 18.012 1.00 90.38 117 ARG A O 1
ATOM 882 N N . LEU A 1 118 ? -4.200 -3.210 17.614 1.00 85.62 118 LEU A N 1
ATOM 883 C CA . LEU A 1 118 ? -2.834 -3.375 17.120 1.00 85.62 118 LEU A CA 1
ATOM 884 C C . LEU A 1 118 ? -1.913 -3.890 18.230 1.00 85.62 118 LEU A C 1
ATOM 886 O O . LEU A 1 118 ? -2.012 -3.435 19.373 1.00 85.62 118 LEU A O 1
ATOM 890 N N . PRO A 1 119 ? -0.982 -4.805 17.912 1.00 69.56 119 PRO A N 1
ATOM 891 C CA . PRO A 1 119 ? 0.061 -5.175 18.850 1.00 69.56 119 PRO A CA 1
ATOM 892 C C . PRO A 1 119 ? 0.869 -3.929 19.223 1.00 69.56 119 PRO A C 1
ATOM 894 O O . PRO A 1 119 ? 1.486 -3.303 18.361 1.00 69.56 119 PRO A O 1
ATOM 897 N N . LEU A 1 120 ? 0.885 -3.574 20.509 1.00 61.78 120 LEU A N 1
ATOM 898 C CA . LEU A 1 120 ? 1.777 -2.534 21.008 1.00 61.78 120 LEU A CA 1
ATOM 899 C C . LEU A 1 120 ? 3.227 -3.007 20.819 1.00 61.78 120 LEU A C 1
ATOM 901 O O . LEU A 1 120 ? 3.563 -4.116 21.258 1.00 61.78 120 LEU A O 1
ATOM 905 N N . PRO A 1 121 ? 4.113 -2.199 20.214 1.00 55.50 121 PRO A N 1
ATOM 906 C CA . PRO A 1 121 ? 5.535 -2.503 20.195 1.00 55.50 121 PRO A CA 1
ATOM 907 C C . PRO A 1 121 ? 6.079 -2.358 21.624 1.00 55.50 121 PRO A C 1
ATOM 909 O O . PRO A 1 121 ? 6.489 -1.277 22.033 1.00 55.50 121 PRO A O 1
ATOM 912 N N . GLY A 1 122 ? 6.019 -3.428 22.427 1.00 48.19 122 GLY A N 1
ATOM 913 C CA . GLY A 1 122 ? 6.493 -3.346 23.811 1.00 48.19 122 GLY A CA 1
ATOM 914 C C . GLY A 1 122 ? 6.109 -4.445 24.800 1.00 48.19 122 GLY A C 1
ATOM 915 O O . GLY A 1 122 ? 6.034 -4.136 25.985 1.00 48.19 122 GLY A O 1
ATOM 916 N N . ASN A 1 123 ? 5.873 -5.703 24.400 1.00 45.59 123 ASN A N 1
ATOM 917 C CA . ASN A 1 123 ? 5.694 -6.762 25.413 1.00 45.59 123 ASN A CA 1
ATOM 918 C C . ASN A 1 123 ? 6.342 -8.123 25.113 1.00 45.59 123 ASN A C 1
ATOM 920 O O . ASN A 1 123 ? 6.038 -9.109 25.775 1.00 45.59 123 ASN A O 1
ATOM 924 N N . SER A 1 124 ? 7.259 -8.197 24.145 1.00 47.22 124 SER A N 1
ATOM 925 C CA . SER A 1 124 ? 8.051 -9.419 23.910 1.00 47.22 124 SER A CA 1
ATOM 926 C C . SER A 1 124 ? 9.374 -9.459 24.691 1.00 47.22 124 SER A C 1
ATOM 928 O O . SER A 1 124 ? 10.073 -10.460 24.615 1.00 47.22 124 SER A O 1
ATOM 930 N N . ASP A 1 125 ? 9.701 -8.422 25.475 1.00 44.84 125 ASP A N 1
ATOM 931 C CA . ASP A 1 125 ? 11.035 -8.254 26.086 1.00 44.84 125 ASP A CA 1
ATOM 932 C C . ASP A 1 125 ? 11.015 -8.097 27.622 1.00 44.84 125 ASP A C 1
ATOM 934 O O . ASP A 1 125 ? 11.792 -7.350 28.213 1.00 44.84 125 ASP A O 1
ATOM 938 N N . ARG A 1 126 ? 10.078 -8.769 28.312 1.00 43.94 126 ARG A N 1
ATOM 939 C CA . ARG A 1 126 ? 10.056 -8.776 29.793 1.00 43.94 126 ARG A CA 1
ATOM 940 C C . ARG A 1 126 ? 9.718 -10.108 30.463 1.00 43.94 126 ARG A C 1
ATOM 942 O O . ARG A 1 126 ? 9.714 -10.178 31.687 1.00 43.94 126 ARG A O 1
ATOM 949 N N . ALA A 1 127 ? 9.483 -11.173 29.695 1.00 46.22 127 ALA A N 1
ATOM 950 C CA . ALA A 1 127 ? 9.172 -12.498 30.244 1.00 46.22 127 ALA A CA 1
ATOM 951 C C . ALA A 1 127 ? 10.390 -13.440 30.359 1.00 46.22 127 ALA A C 1
ATOM 953 O O . ALA A 1 127 ? 10.262 -14.515 30.935 1.00 46.22 127 ALA A O 1
ATOM 954 N N . ALA A 1 128 ? 11.569 -13.059 29.849 1.00 50.59 128 ALA A N 1
ATOM 955 C CA . ALA A 1 128 ? 12.740 -13.946 29.779 1.00 50.59 128 ALA A CA 1
ATOM 956 C C . ALA A 1 128 ? 13.832 -13.677 30.832 1.00 50.59 128 ALA A C 1
ATOM 958 O O . ALA A 1 128 ? 14.915 -14.248 30.750 1.00 50.59 128 ALA A O 1
ATOM 959 N N . SER A 1 129 ? 13.586 -12.828 31.832 1.00 49.84 129 SER A N 1
ATOM 960 C CA . SER A 1 129 ? 14.626 -12.483 32.805 1.00 49.84 129 SER A CA 1
ATOM 961 C C . SER A 1 129 ? 14.077 -12.309 34.214 1.00 49.84 129 SER A C 1
ATOM 963 O O . SER A 1 129 ? 14.204 -11.228 34.767 1.00 49.84 129 SER A O 1
ATOM 965 N N . HIS A 1 130 ? 13.482 -13.355 34.792 1.00 50.06 130 HIS A N 1
ATOM 966 C CA . HIS A 1 130 ? 13.414 -13.594 36.244 1.00 50.06 130 HIS A CA 1
ATOM 967 C C . HIS A 1 130 ? 13.264 -15.103 36.479 1.00 50.06 130 HIS A C 1
ATOM 969 O O . HIS A 1 130 ? 12.165 -15.627 36.631 1.00 50.06 130 HIS A O 1
ATOM 975 N N . GLY A 1 131 ? 14.393 -15.809 36.453 1.00 49.31 131 GLY A N 1
ATOM 976 C CA . GLY A 1 131 ? 14.439 -17.245 36.702 1.00 49.31 131 GLY A CA 1
ATOM 977 C C . GLY A 1 131 ? 15.846 -17.807 36.569 1.00 49.31 131 GLY A C 1
ATOM 978 O O . GLY A 1 131 ? 16.110 -18.494 35.590 1.00 49.31 131 GLY A O 1
ATOM 979 N N . SER A 1 132 ? 16.724 -17.436 37.509 1.00 46.53 132 SER A N 1
ATOM 980 C CA . SER A 1 132 ? 17.763 -18.264 38.158 1.00 46.53 132 SER A CA 1
ATOM 981 C C . SER A 1 132 ? 18.802 -17.394 38.854 1.00 46.53 132 SER A C 1
ATOM 983 O O . SER A 1 132 ? 19.332 -16.468 38.205 1.00 46.53 132 SER A O 1
#

Radius of gyration: 17.52 Å; chains: 1; bounding box: 46×32×53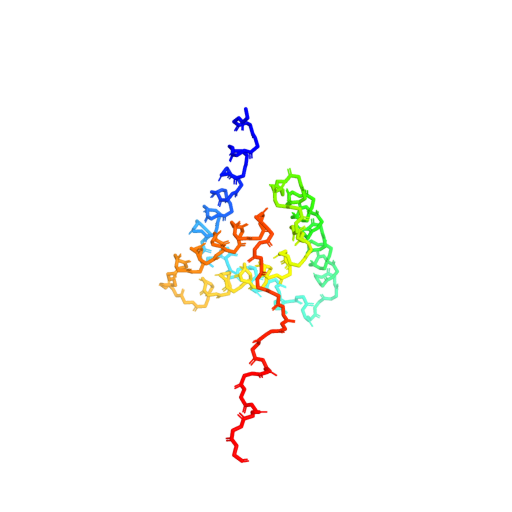 Å

Foldseek 3Di:
DPPLVVLLVVVLVVLLVCLVPQALVNLQVVVVLVVVLVPDVVSVVVVVVVVVVVLVVQLVSLVSNADAPLQDSNVLCVVLVVLSNVSSVQSNPDVPRDCVVSSVVSSVSSVCRSNNNDDDPDDPPDPPPDDD

pLDDT: mean 85.97, std 14.91, range [43.94, 98.38]

Sequence (132 aa):
MEGSGDRRGALIEIIARYFVSITREAATLRVEIWSESTRNPDIAAMTARTEAETRDWFVTTLTALATGPDCDPEALYALLAPLMRGIVVGRAALPDDDVTAAVAQLHALLDAGLDGRLPLPGNSDRAASHGS

Secondary structure (DSSP, 8-state):
-HHHHHHHHHHHHHHHHHHHH--HHHHHHHHHHHHHHTT-HHHHHHHHHHHHHHHHHHHHHHHHH--STT--HHHHHHHHHHHHHHHHHHHHH-TT--THHHHHHHHHHHHHHHTT-PPPS-SSSSSSSS--